Protein AF-A0A1M6QUA2-F1 (afdb_monomer)

Radius of gyration: 18.2 Å; Cα contacts (8 Å, |Δi|>4): 68; chains: 1; bounding box: 42×41×40 Å

Mean predicted aligned error: 11.61 Å

pLDDT: mean 76.33, std 17.47, range [40.66, 92.12]

Sequence (85 aa):
MPERAAPRLLTRAQLRCYLGGLDWSAVSQRIANGRIPGPLWGLAPTDPAARWDRRAVDRALDAASSIPASIEDDARSLDRALGLI

Foldseek 3Di:
DPDPPPPQKAFLCRVCVVVVNDDPVVVVVCCVVQLAPFFPPPDHNPDRPGIGGPVRRVVSPCVVVPPPPPPVVVVVVVCVVVVVD

Solvent-accessible surface area (backbone atoms only — not comparable to full-atom values): 5143 Å² total; per-residue (Å²): 128,85,78,78,72,70,73,57,62,29,43,69,69,51,46,26,54,70,70,74,60,49,54,67,67,60,52,50,49,34,33,74,69,66,49,26,68,67,31,49,93,82,41,52,83,84,41,92,84,24,31,31,52,47,68,56,36,50,54,29,45,53,64,71,58,68,66,75,94,50,75,77,55,54,59,57,55,51,43,62,75,68,61,81,117

Nearest PDB structures (foldseek):
  4lhf-assembly1_A  TM=5.609E-01  e=8.195E-01  Peduovirus P2

Structure (mmCIF, N/CA/C/O backbone):
data_AF-A0A1M6QUA2-F1
#
_entry.id   AF-A0A1M6QUA2-F1
#
loop_
_atom_site.group_PDB
_atom_site.id
_atom_site.type_symbol
_atom_site.label_atom_id
_atom_site.label_alt_id
_atom_site.label_comp_id
_atom_site.label_asym_id
_atom_site.label_entity_id
_atom_site.label_seq_id
_atom_site.pdbx_PDB_ins_code
_atom_site.Cartn_x
_atom_site.Cartn_y
_atom_site.Cartn_z
_atom_site.occupancy
_atom_site.B_iso_or_equiv
_atom_site.auth_seq_id
_atom_site.auth_comp_id
_atom_site.auth_asym_id
_atom_site.auth_atom_id
_atom_site.pdbx_PDB_model_num
ATOM 1 N N . MET A 1 1 ? -8.042 24.607 -16.644 1.00 40.66 1 MET A N 1
ATOM 2 C CA . MET A 1 1 ? -6.747 23.894 -16.581 1.00 40.66 1 MET A CA 1
ATOM 3 C C . MET A 1 1 ? -7.068 22.414 -16.513 1.00 40.66 1 MET A C 1
ATOM 5 O O . MET A 1 1 ? -7.824 22.074 -15.611 1.00 40.66 1 MET A O 1
ATOM 9 N N . PRO A 1 2 ? -6.631 21.556 -17.452 1.00 43.94 2 PRO A N 1
ATOM 10 C CA . PRO A 1 2 ? -6.920 20.133 -17.338 1.00 43.94 2 PRO A CA 1
ATOM 11 C C . PRO A 1 2 ? -6.275 19.626 -16.047 1.00 43.94 2 PRO A C 1
ATOM 13 O O . PRO A 1 2 ? -5.079 19.822 -15.819 1.00 43.94 2 PRO A O 1
ATOM 16 N N . GLU A 1 3 ? -7.096 19.060 -15.167 1.00 49.25 3 GLU A N 1
ATOM 17 C CA . GLU A 1 3 ? -6.659 18.415 -13.938 1.00 49.25 3 GLU A CA 1
ATOM 18 C C . GLU A 1 3 ? -5.620 17.357 -14.315 1.00 49.25 3 GLU A C 1
ATOM 20 O O . GLU A 1 3 ? -5.883 16.401 -15.047 1.00 49.25 3 GLU A O 1
ATOM 25 N N . ARG A 1 4 ? -4.374 17.564 -13.901 1.00 46.38 4 ARG A N 1
ATOM 26 C CA . ARG A 1 4 ? -3.310 16.597 -14.141 1.00 46.38 4 ARG A CA 1
ATOM 27 C C . ARG A 1 4 ? -3.593 15.430 -13.202 1.00 46.38 4 ARG A C 1
ATOM 29 O O . ARG A 1 4 ? -3.101 15.422 -12.078 1.00 46.38 4 ARG A O 1
ATOM 36 N N . ALA A 1 5 ? -4.472 14.519 -13.628 1.00 53.69 5 ALA A N 1
ATOM 37 C CA . ALA A 1 5 ? -4.907 13.369 -12.853 1.00 53.69 5 ALA A CA 1
ATOM 38 C C . ALA A 1 5 ? -3.658 12.676 -12.308 1.00 53.69 5 ALA A C 1
ATOM 40 O O . ALA A 1 5 ? -2.831 12.179 -13.078 1.00 53.69 5 ALA A O 1
ATOM 41 N N . ALA A 1 6 ? -3.475 12.733 -10.986 1.00 55.94 6 ALA A N 1
ATOM 42 C CA . ALA A 1 6 ? -2.315 12.137 -10.348 1.00 55.94 6 ALA A CA 1
ATOM 43 C C . ALA A 1 6 ? -2.200 10.674 -10.812 1.00 55.94 6 ALA A C 1
ATOM 45 O O . ALA A 1 6 ? -3.233 10.005 -10.946 1.00 55.94 6 ALA A O 1
ATOM 46 N N . PRO A 1 7 ? -0.985 10.173 -11.099 1.00 61.12 7 PRO A N 1
ATOM 47 C CA . PRO A 1 7 ? -0.815 8.823 -11.613 1.00 61.12 7 PRO A CA 1
ATOM 48 C C . PRO A 1 7 ? -1.505 7.838 -10.669 1.00 61.12 7 PRO A C 1
ATOM 50 O O . PRO A 1 7 ? -1.189 7.774 -9.482 1.00 61.12 7 PRO A O 1
ATOM 53 N N . ARG A 1 8 ? -2.491 7.101 -11.200 1.00 77.25 8 ARG A N 1
ATOM 54 C CA . ARG A 1 8 ? -3.278 6.125 -10.424 1.00 77.25 8 ARG A CA 1
ATOM 55 C C . ARG A 1 8 ? -2.395 5.009 -9.869 1.00 77.25 8 ARG A C 1
ATOM 57 O O . ARG A 1 8 ? -2.699 4.450 -8.823 1.00 77.25 8 ARG A O 1
ATOM 64 N N . LEU A 1 9 ? -1.302 4.720 -10.571 1.00 88.94 9 LEU A N 1
ATOM 65 C CA . LEU A 1 9 ? -0.360 3.660 -10.259 1.00 88.94 9 LEU A CA 1
ATOM 66 C C . LEU A 1 9 ? 0.927 4.247 -9.684 1.00 88.94 9 LEU A C 1
ATOM 68 O O . LEU A 1 9 ? 1.628 5.001 -10.357 1.00 88.94 9 LEU A O 1
ATOM 72 N N . LEU A 1 10 ? 1.243 3.859 -8.455 1.00 89.88 10 LEU A N 1
ATOM 73 C CA . LEU A 1 10 ? 2.458 4.236 -7.751 1.00 89.88 10 LEU A CA 1
ATOM 74 C C . LEU A 1 10 ? 3.529 3.167 -7.966 1.00 89.88 10 LEU A C 1
ATOM 76 O O . LEU A 1 10 ? 3.279 1.972 -7.805 1.00 89.88 10 LEU A O 1
ATOM 80 N N . THR A 1 11 ? 4.743 3.593 -8.304 1.00 91.25 11 THR A N 1
ATOM 81 C CA . THR A 1 11 ? 5.935 2.743 -8.196 1.00 91.25 11 THR A CA 1
ATOM 82 C C . THR A 1 11 ? 6.333 2.561 -6.733 1.00 91.25 11 THR A C 1
ATOM 84 O O . THR A 1 11 ? 5.889 3.300 -5.854 1.00 91.25 11 THR A O 1
ATOM 87 N N . ARG A 1 12 ? 7.256 1.632 -6.465 1.00 89.69 12 ARG A N 1
ATOM 88 C CA . ARG A 1 12 ? 7.822 1.423 -5.125 1.00 89.69 12 ARG A CA 1
ATOM 89 C C . ARG A 1 12 ? 8.366 2.713 -4.495 1.00 89.69 12 ARG A C 1
ATOM 91 O O . ARG A 1 12 ? 8.112 2.989 -3.326 1.00 89.69 12 ARG A O 1
ATOM 98 N N . ALA A 1 13 ? 9.107 3.507 -5.270 1.00 89.25 13 ALA A N 1
ATOM 99 C CA . ALA A 1 13 ? 9.675 4.771 -4.802 1.00 89.25 13 ALA A CA 1
ATOM 100 C C . ALA A 1 13 ? 8.580 5.807 -4.510 1.00 89.25 13 ALA A C 1
ATOM 102 O O . ALA A 1 13 ? 8.599 6.450 -3.465 1.00 89.25 13 ALA A O 1
ATOM 103 N N . GLN A 1 14 ? 7.586 5.910 -5.396 1.00 90.75 14 GLN A N 1
ATOM 104 C CA . GLN A 1 14 ? 6.464 6.829 -5.216 1.00 90.75 14 GLN A CA 1
ATOM 105 C C . GLN A 1 14 ? 5.603 6.453 -4.014 1.00 90.75 14 GLN A C 1
ATOM 107 O O . GLN A 1 14 ? 5.214 7.342 -3.271 1.00 90.75 14 GLN A O 1
ATOM 112 N N . LEU A 1 15 ? 5.354 5.162 -3.777 1.00 90.38 15 LEU A N 1
ATOM 113 C CA . LEU A 1 15 ? 4.615 4.691 -2.607 1.00 90.38 15 LEU A CA 1
ATOM 114 C C . LEU A 1 15 ? 5.323 5.083 -1.304 1.00 90.38 15 LEU A C 1
ATOM 116 O O . LEU A 1 15 ? 4.680 5.568 -0.380 1.00 90.38 15 LEU A O 1
ATOM 120 N N . ARG A 1 16 ? 6.650 4.926 -1.232 1.00 91.75 16 ARG A N 1
ATOM 121 C CA . ARG A 1 16 ? 7.429 5.357 -0.060 1.00 91.75 16 ARG A CA 1
ATOM 122 C C . ARG A 1 16 ? 7.296 6.854 0.187 1.0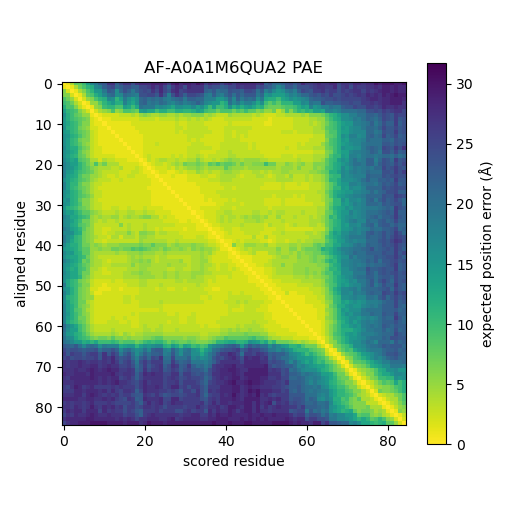0 91.75 16 ARG A C 1
ATOM 124 O O . ARG A 1 16 ? 6.997 7.254 1.308 1.00 91.75 16 ARG A O 1
ATOM 131 N N . CYS A 1 17 ? 7.480 7.668 -0.853 1.00 90.31 17 CYS A N 1
ATOM 132 C CA . CYS A 1 17 ? 7.291 9.115 -0.759 1.00 90.31 17 CYS A CA 1
ATOM 133 C C . CYS A 1 17 ? 5.858 9.465 -0.342 1.00 90.31 17 CYS A C 1
ATOM 135 O O . CYS A 1 17 ? 5.667 10.328 0.508 1.00 90.31 17 CYS A O 1
ATOM 137 N N . TYR A 1 18 ? 4.868 8.757 -0.887 1.00 88.88 18 TYR A N 1
ATOM 138 C CA . TYR A 1 18 ? 3.455 8.967 -0.592 1.00 88.88 18 TYR A CA 1
ATOM 139 C C . TYR A 1 18 ? 3.115 8.710 0.878 1.00 88.88 18 TYR A C 1
ATOM 141 O O . TYR A 1 18 ? 2.372 9.470 1.484 1.00 88.88 18 TYR A O 1
ATOM 149 N N . LEU A 1 19 ? 3.712 7.681 1.477 1.00 88.50 19 LEU A N 1
ATOM 150 C CA . LEU A 1 19 ? 3.491 7.308 2.875 1.00 88.50 19 LEU A CA 1
ATOM 151 C C . LEU A 1 19 ? 4.303 8.148 3.879 1.00 88.50 19 LEU A C 1
ATOM 153 O O . LEU A 1 19 ? 4.444 7.740 5.029 1.00 88.50 19 LEU A O 1
ATOM 157 N N . GLY A 1 20 ? 4.856 9.291 3.460 1.00 88.50 20 GLY A N 1
ATOM 158 C CA . GLY A 1 20 ? 5.652 10.171 4.320 1.00 88.50 20 GLY A CA 1
ATOM 159 C C . GLY A 1 20 ? 7.145 9.835 4.359 1.00 88.50 20 GLY A C 1
ATOM 160 O O . GLY A 1 20 ? 7.814 10.135 5.340 1.00 88.50 20 GLY A O 1
ATOM 161 N N . GLY A 1 21 ? 7.680 9.195 3.315 1.00 87.75 21 GLY A N 1
ATOM 162 C CA . GLY A 1 21 ? 9.114 8.906 3.201 1.00 87.75 21 GLY A CA 1
ATOM 163 C C . GLY A 1 21 ? 9.583 7.674 3.980 1.00 87.75 21 GLY A C 1
ATOM 164 O O . GLY A 1 21 ? 10.773 7.542 4.247 1.00 87.75 21 GLY A O 1
ATOM 165 N N . LEU A 1 22 ? 8.672 6.757 4.325 1.00 87.69 22 LEU A N 1
ATOM 166 C CA . LEU A 1 22 ? 8.996 5.550 5.091 1.00 87.69 22 LEU A CA 1
ATOM 167 C C . LEU A 1 22 ? 10.035 4.659 4.395 1.00 87.69 22 LEU A C 1
ATOM 169 O O . LEU A 1 22 ? 10.090 4.534 3.163 1.00 87.69 22 LEU A O 1
ATOM 173 N N . ASP A 1 23 ? 10.817 3.951 5.207 1.00 91.44 23 ASP A N 1
ATOM 174 C CA . ASP A 1 23 ? 11.682 2.879 4.733 1.00 91.44 23 ASP A CA 1
ATOM 175 C C . ASP A 1 23 ? 10.902 1.703 4.162 1.00 91.44 23 ASP A C 1
ATOM 177 O O . ASP A 1 23 ? 9.791 1.382 4.586 1.00 91.44 23 ASP A O 1
ATOM 181 N N . TRP A 1 24 ? 11.514 1.016 3.194 1.00 88.62 24 TRP A N 1
ATOM 182 C CA . TRP A 1 24 ? 10.856 -0.098 2.515 1.00 88.62 24 TRP A CA 1
ATOM 183 C C . TRP A 1 24 ? 10.487 -1.237 3.472 1.00 88.62 24 TRP A C 1
ATOM 185 O O . TRP A 1 24 ? 9.447 -1.859 3.291 1.00 88.62 24 TRP A O 1
ATOM 195 N N . SER A 1 25 ? 11.282 -1.467 4.521 1.00 89.62 25 SER A N 1
ATOM 196 C CA . SER A 1 25 ? 10.949 -2.441 5.568 1.00 89.62 25 SER A CA 1
ATOM 197 C C . SER A 1 25 ? 9.628 -2.090 6.264 1.00 89.62 25 SER A C 1
ATOM 199 O O . SER A 1 25 ? 8.742 -2.935 6.374 1.00 89.62 25 SER A O 1
ATOM 201 N N . ALA A 1 26 ? 9.434 -0.819 6.631 1.00 90.12 26 ALA A N 1
ATOM 202 C CA . ALA A 1 26 ? 8.191 -0.350 7.239 1.00 90.12 26 ALA A CA 1
ATOM 203 C C . ALA A 1 26 ? 7.000 -0.451 6.271 1.00 90.12 26 ALA A C 1
ATOM 205 O O . ALA A 1 26 ? 5.909 -0.858 6.671 1.00 90.12 26 ALA A O 1
ATOM 206 N N . VAL A 1 27 ? 7.203 -0.140 4.986 1.00 90.00 27 VAL A N 1
ATOM 207 C CA . VAL A 1 27 ? 6.163 -0.322 3.958 1.00 90.00 27 VAL A CA 1
ATOM 208 C C . VAL A 1 27 ? 5.808 -1.802 3.794 1.00 90.00 27 VAL A C 1
ATOM 210 O O . VAL A 1 27 ? 4.630 -2.151 3.795 1.00 90.00 27 VAL A O 1
ATOM 213 N N . SER A 1 28 ? 6.806 -2.684 3.733 1.00 90.56 28 SER A N 1
ATOM 214 C CA . SER A 1 28 ? 6.606 -4.129 3.619 1.00 90.56 28 SER A CA 1
ATOM 215 C C . SER A 1 28 ? 5.849 -4.698 4.818 1.00 90.56 28 SER A C 1
ATOM 217 O O . SER A 1 28 ? 4.964 -5.526 4.633 1.00 90.56 28 SER A O 1
ATOM 219 N N . GLN A 1 29 ? 6.140 -4.232 6.035 1.00 90.50 29 GLN A N 1
ATOM 220 C CA . GLN A 1 29 ? 5.389 -4.626 7.229 1.00 90.50 29 GLN A CA 1
ATOM 221 C C . GLN A 1 29 ? 3.934 -4.156 7.165 1.00 90.50 29 GLN A C 1
ATOM 223 O O . GLN A 1 29 ? 3.034 -4.908 7.518 1.00 90.50 29 GLN A O 1
ATOM 228 N N . ARG A 1 30 ? 3.667 -2.938 6.677 1.00 89.69 30 ARG A N 1
ATOM 229 C CA . ARG A 1 30 ? 2.286 -2.456 6.497 1.00 89.69 30 ARG A CA 1
ATOM 230 C C . ARG A 1 30 ? 1.511 -3.278 5.469 1.00 89.69 30 ARG A C 1
ATOM 232 O O . ARG A 1 30 ? 0.329 -3.520 5.691 1.00 89.69 30 ARG A O 1
ATOM 239 N N . ILE A 1 31 ? 2.168 -3.724 4.397 1.00 90.75 31 ILE A N 1
ATOM 240 C CA . ILE A 1 31 ? 1.572 -4.632 3.407 1.00 90.75 31 ILE A CA 1
ATOM 241 C C . ILE A 1 31 ? 1.296 -6.003 4.039 1.00 90.75 31 ILE A C 1
ATOM 243 O O . ILE A 1 31 ? 0.179 -6.502 3.950 1.00 90.75 31 ILE A O 1
ATOM 247 N N . ALA A 1 32 ? 2.280 -6.587 4.732 1.00 89.38 32 ALA A N 1
ATOM 248 C CA . ALA A 1 32 ? 2.143 -7.892 5.385 1.00 89.38 32 ALA A CA 1
ATOM 249 C C . ALA A 1 32 ? 1.053 -7.903 6.470 1.00 89.38 32 ALA A C 1
ATOM 251 O O . ALA A 1 32 ? 0.306 -8.868 6.591 1.00 89.38 32 ALA A O 1
ATOM 252 N N . ASN A 1 33 ? 0.918 -6.802 7.211 1.00 87.00 33 ASN A N 1
ATOM 253 C CA . ASN A 1 33 ? -0.099 -6.625 8.247 1.00 87.00 33 ASN A CA 1
ATOM 254 C C . ASN A 1 33 ? -1.469 -6.199 7.683 1.00 87.00 33 ASN A C 1
ATOM 256 O O . ASN A 1 33 ? -2.357 -5.846 8.456 1.00 87.00 33 ASN A O 1
ATOM 260 N N . GLY A 1 34 ? -1.632 -6.145 6.356 1.00 85.81 34 GLY A N 1
ATOM 261 C CA . GLY A 1 34 ? -2.893 -5.789 5.698 1.00 85.81 34 GLY A CA 1
ATOM 262 C C . GLY A 1 34 ? -3.323 -4.327 5.861 1.00 85.81 34 GLY A C 1
ATOM 263 O O . GLY A 1 34 ? -4.446 -3.982 5.507 1.00 85.81 34 GLY A O 1
ATOM 264 N N . ARG A 1 35 ? -2.452 -3.446 6.372 1.00 86.19 35 ARG A N 1
ATOM 265 C CA . ARG A 1 35 ? -2.752 -2.009 6.524 1.00 86.19 35 ARG A CA 1
ATOM 266 C C . ARG A 1 35 ? -2.710 -1.248 5.205 1.00 86.19 35 ARG A C 1
ATOM 268 O O . ARG A 1 35 ? -3.257 -0.158 5.109 1.00 86.19 35 ARG A O 1
ATOM 275 N N . ILE A 1 36 ? -1.997 -1.781 4.219 1.00 90.50 36 ILE A N 1
ATOM 276 C CA . ILE A 1 36 ? -1.884 -1.237 2.866 1.00 90.50 36 ILE A CA 1
ATOM 277 C C . ILE A 1 36 ? -2.011 -2.420 1.901 1.00 90.50 36 ILE A C 1
ATOM 279 O O . ILE A 1 36 ? -1.467 -3.486 2.196 1.00 90.50 36 ILE A O 1
ATOM 283 N N . PRO A 1 37 ? -2.701 -2.276 0.758 1.00 89.50 37 PRO A N 1
ATOM 284 C CA . PRO A 1 37 ? -2.803 -3.347 -0.222 1.00 89.50 37 PRO A CA 1
ATOM 285 C C . PRO A 1 37 ? -1.435 -3.744 -0.790 1.00 89.50 37 PRO A C 1
ATOM 287 O O . PRO A 1 37 ? -0.515 -2.930 -0.919 1.00 89.50 37 PRO A O 1
ATOM 290 N N . GLY A 1 38 ? -1.325 -5.012 -1.183 1.00 90.31 38 GLY A N 1
ATOM 291 C CA . GLY A 1 38 ? -0.213 -5.493 -1.993 1.00 90.31 38 GLY A CA 1
ATOM 292 C C . GLY A 1 38 ? -0.192 -4.860 -3.392 1.00 90.31 38 GLY A C 1
ATOM 293 O O . GLY A 1 38 ? -1.147 -4.187 -3.796 1.00 90.31 38 GLY A O 1
ATOM 294 N N . PRO A 1 39 ? 0.903 -5.050 -4.139 1.00 90.75 39 PRO A N 1
ATOM 295 C CA . PRO A 1 39 ? 0.982 -4.593 -5.519 1.00 90.75 39 PRO A CA 1
ATOM 296 C C . PRO A 1 39 ? -0.047 -5.305 -6.408 1.00 90.75 39 PRO A C 1
ATOM 298 O O . PRO A 1 39 ? -0.497 -6.420 -6.142 1.00 90.75 39 PRO A O 1
ATOM 301 N N . LEU A 1 40 ? -0.410 -4.633 -7.494 1.00 88.38 40 LEU A N 1
ATOM 302 C CA . LEU A 1 40 ? -1.320 -5.129 -8.512 1.00 88.38 40 LEU A CA 1
ATOM 303 C C . LEU A 1 40 ? -0.714 -6.301 -9.293 1.00 88.38 40 LEU A C 1
ATOM 305 O O . LEU A 1 40 ? 0.491 -6.555 -9.261 1.00 88.38 40 LEU A O 1
ATOM 309 N N . TRP A 1 41 ? -1.588 -6.988 -10.031 1.00 87.75 41 TRP A N 1
ATOM 310 C CA . TRP A 1 41 ? -1.247 -8.095 -10.933 1.00 87.75 41 TRP A CA 1
ATOM 311 C C . TRP A 1 41 ? -0.609 -9.312 -10.247 1.00 87.75 41 TRP A C 1
ATOM 313 O O . TRP A 1 41 ? 0.059 -10.102 -10.903 1.00 87.75 41 TRP A O 1
ATOM 323 N N . GLY A 1 42 ? -0.816 -9.474 -8.935 1.00 83.69 42 GLY A N 1
ATOM 324 C CA . GLY A 1 42 ? -0.278 -10.609 -8.178 1.00 83.69 42 GLY A CA 1
ATOM 325 C C . GLY A 1 42 ? 1.250 -10.624 -8.091 1.00 83.69 42 GLY A C 1
ATOM 326 O O . GLY A 1 42 ? 1.833 -11.664 -7.796 1.00 83.69 42 GLY A O 1
ATOM 327 N N . LEU A 1 43 ? 1.903 -9.490 -8.367 1.00 88.19 43 LEU A N 1
ATOM 328 C CA . LEU A 1 43 ? 3.357 -9.377 -8.327 1.00 88.19 43 LEU A CA 1
ATOM 329 C C . LEU A 1 43 ? 3.881 -9.376 -6.887 1.00 88.19 43 LEU A C 1
ATOM 331 O O . LEU A 1 43 ? 3.174 -9.049 -5.935 1.00 88.19 43 LEU A O 1
ATOM 335 N N . ALA A 1 44 ? 5.160 -9.703 -6.718 1.00 86.38 44 ALA A N 1
ATOM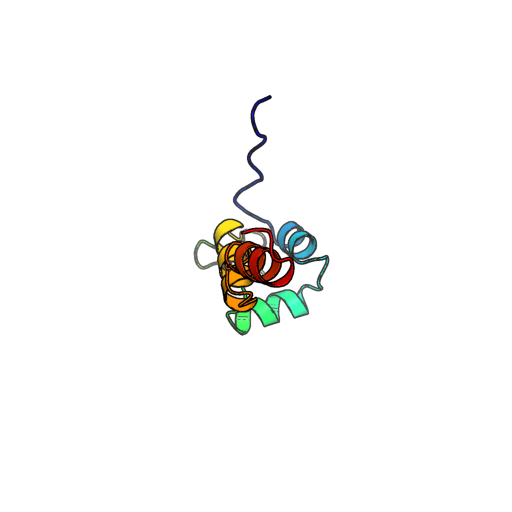 336 C CA . ALA A 1 44 ? 5.820 -9.542 -5.429 1.00 86.38 44 ALA A CA 1
ATOM 337 C C . ALA A 1 44 ? 6.106 -8.048 -5.153 1.00 86.38 44 ALA A C 1
ATOM 339 O O . ALA A 1 44 ? 6.472 -7.322 -6.075 1.00 86.38 44 ALA A O 1
ATOM 340 N N . PRO A 1 45 ? 6.039 -7.559 -3.897 1.00 84.62 45 PRO A N 1
ATOM 341 C CA . PRO A 1 45 ? 6.391 -6.172 -3.551 1.00 84.62 45 PRO A CA 1
ATOM 342 C C . PRO A 1 45 ? 7.830 -5.773 -3.924 1.00 84.62 45 PRO A C 1
ATOM 344 O O . PRO A 1 45 ? 8.147 -4.591 -4.053 1.00 84.62 45 PRO A O 1
ATOM 347 N N . THR A 1 46 ? 8.717 -6.758 -4.055 1.00 85.25 46 THR A N 1
ATOM 348 C CA . THR A 1 46 ? 10.117 -6.596 -4.460 1.00 85.25 46 THR A CA 1
ATOM 349 C C . THR A 1 46 ? 10.312 -6.539 -5.974 1.00 85.25 46 THR A C 1
ATOM 351 O O . THR A 1 46 ? 11.400 -6.171 -6.414 1.00 85.25 46 THR A O 1
ATOM 354 N N . ASP A 1 47 ? 9.290 -6.871 -6.764 1.00 88.56 47 ASP A N 1
ATOM 355 C CA . ASP A 1 47 ? 9.368 -6.876 -8.219 1.00 88.56 47 ASP A CA 1
ATOM 356 C C . ASP A 1 47 ? 9.486 -5.432 -8.757 1.00 88.56 47 ASP A C 1
ATOM 358 O O . ASP A 1 47 ? 8.723 -4.550 -8.348 1.00 88.56 47 ASP A O 1
ATOM 362 N N . PRO A 1 48 ? 10.422 -5.129 -9.675 1.00 85.69 48 PRO A N 1
ATOM 363 C CA . PRO A 1 48 ? 10.537 -3.796 -10.274 1.00 85.69 48 PRO A CA 1
ATOM 364 C C . PRO A 1 48 ? 9.284 -3.363 -11.064 1.00 85.69 48 PRO A C 1
ATOM 366 O O . PRO A 1 48 ? 9.005 -2.160 -11.188 1.00 85.69 48 PRO A 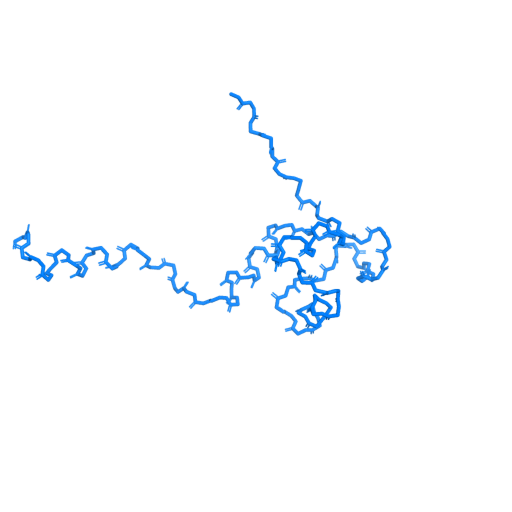O 1
ATOM 369 N N . ALA A 1 49 ? 8.501 -4.315 -11.574 1.00 87.44 49 ALA A N 1
ATOM 370 C CA . ALA A 1 49 ? 7.224 -4.080 -12.238 1.00 87.44 49 ALA A CA 1
ATOM 371 C C . ALA A 1 49 ? 6.053 -3.908 -11.254 1.00 87.44 49 ALA A C 1
ATOM 373 O O . ALA A 1 49 ? 4.972 -3.507 -11.683 1.00 87.44 49 ALA A O 1
ATOM 374 N N . ALA A 1 50 ? 6.254 -4.121 -9.947 1.00 89.31 50 ALA A N 1
ATOM 375 C CA . ALA A 1 50 ? 5.217 -3.935 -8.938 1.00 89.31 50 ALA A CA 1
ATOM 376 C C . ALA A 1 50 ? 4.666 -2.501 -8.956 1.00 89.31 50 ALA A C 1
ATOM 378 O O . ALA A 1 50 ? 5.411 -1.508 -8.945 1.00 89.31 50 ALA A O 1
ATOM 379 N N . ARG A 1 51 ? 3.337 -2.388 -8.999 1.00 91.88 51 ARG A N 1
ATOM 380 C CA . ARG A 1 51 ? 2.607 -1.116 -8.967 1.00 91.88 51 ARG A CA 1
ATOM 381 C C . ARG A 1 51 ? 1.514 -1.175 -7.919 1.00 91.88 51 ARG A C 1
ATOM 383 O O . ARG A 1 51 ? 0.880 -2.208 -7.767 1.00 91.88 51 ARG A O 1
ATOM 390 N N . TRP A 1 52 ? 1.268 -0.065 -7.237 1.00 92.12 52 TRP A N 1
ATOM 391 C CA . TRP A 1 52 ? 0.195 0.056 -6.252 1.00 92.12 52 TRP A CA 1
ATOM 392 C C . TRP A 1 52 ? -0.871 1.012 -6.754 1.00 92.12 52 TRP A C 1
ATOM 394 O O . TRP A 1 52 ? -0.548 2.083 -7.262 1.00 92.12 52 TRP A O 1
ATOM 404 N N . ASP A 1 53 ? -2.137 0.639 -6.597 1.00 90.88 53 ASP A N 1
ATOM 405 C CA . ASP A 1 53 ? -3.233 1.560 -6.872 1.00 90.88 53 ASP A CA 1
ATOM 406 C C . ASP A 1 53 ? -3.353 2.576 -5.732 1.00 90.88 53 ASP A C 1
ATOM 408 O O . ASP A 1 53 ? -3.575 2.211 -4.576 1.00 90.88 53 ASP A O 1
ATOM 412 N N . ARG A 1 54 ? -3.215 3.862 -6.059 1.00 89.00 54 ARG A N 1
ATOM 413 C CA . ARG A 1 54 ? -3.269 4.942 -5.072 1.00 89.00 54 ARG A CA 1
ATOM 414 C C . ARG A 1 54 ? -4.601 4.970 -4.320 1.00 89.00 54 ARG A C 1
ATOM 416 O O . ARG A 1 54 ? -4.589 5.134 -3.109 1.00 89.00 54 ARG A O 1
ATOM 423 N N . ARG A 1 55 ? -5.737 4.776 -5.003 1.00 87.88 55 ARG A N 1
ATOM 424 C CA . ARG A 1 55 ? -7.062 4.815 -4.358 1.00 87.88 55 ARG A CA 1
ATOM 425 C C . ARG A 1 55 ? -7.259 3.645 -3.403 1.00 87.88 55 ARG A C 1
ATOM 427 O O . ARG A 1 55 ? -7.927 3.790 -2.388 1.00 87.88 55 ARG A O 1
ATOM 434 N N . ALA A 1 56 ? -6.721 2.475 -3.730 1.00 88.38 56 ALA A N 1
ATOM 435 C CA . ALA A 1 56 ? -6.733 1.330 -2.832 1.00 88.38 56 ALA A CA 1
ATOM 436 C C . ALA A 1 56 ? -5.868 1.590 -1.591 1.00 88.38 56 ALA A C 1
ATOM 438 O O . ALA A 1 56 ? -6.277 1.234 -0.490 1.00 88.38 56 ALA A O 1
ATOM 439 N N . VAL A 1 57 ?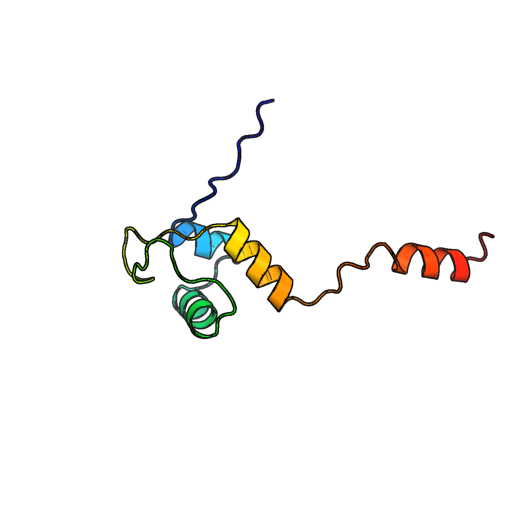 -4.710 2.238 -1.762 1.00 88.94 57 VAL A N 1
ATOM 440 C CA . VAL A 1 57 ? -3.861 2.660 -0.640 1.00 88.94 57 VAL A CA 1
ATOM 441 C C . VAL A 1 57 ? -4.577 3.692 0.230 1.00 88.94 57 VAL A C 1
ATOM 443 O O . VAL A 1 57 ? -4.634 3.488 1.435 1.00 88.94 57 VAL A O 1
ATOM 446 N N . ASP A 1 58 ? -5.182 4.726 -0.359 1.00 87.00 58 ASP A N 1
ATOM 447 C CA . ASP A 1 58 ? -5.953 5.742 0.374 1.00 87.00 58 ASP A CA 1
ATOM 448 C C . ASP A 1 58 ? -7.101 5.109 1.161 1.00 87.00 58 ASP A C 1
ATOM 450 O O . ASP A 1 58 ? -7.170 5.277 2.371 1.00 87.00 58 ASP A O 1
ATOM 454 N N . ARG A 1 59 ? -7.919 4.259 0.525 1.00 85.75 59 ARG A N 1
ATOM 455 C CA . ARG A 1 59 ? -9.007 3.554 1.223 1.00 85.75 59 ARG A CA 1
ATOM 456 C C . ARG A 1 59 ? -8.515 2.689 2.383 1.00 85.75 59 ARG A C 1
ATOM 458 O O . ARG A 1 59 ? -9.200 2.583 3.395 1.00 85.75 59 ARG A O 1
ATOM 465 N N . ALA A 1 60 ? -7.359 2.042 2.238 1.00 87.75 60 ALA A N 1
ATOM 466 C CA . ALA A 1 60 ? -6.781 1.237 3.308 1.00 87.75 60 ALA A CA 1
ATOM 467 C C . ALA A 1 60 ? -6.253 2.108 4.458 1.00 87.75 60 ALA A C 1
ATOM 469 O O . ALA A 1 60 ? -6.426 1.750 5.622 1.00 87.75 60 ALA A O 1
ATOM 470 N N . LEU A 1 61 ? -5.662 3.265 4.144 1.00 86.25 61 LEU A N 1
ATOM 471 C CA . LEU A 1 61 ? -5.241 4.250 5.139 1.00 86.25 61 LEU A CA 1
ATOM 472 C C . LEU A 1 61 ? -6.443 4.862 5.864 1.00 86.25 61 LEU A C 1
ATOM 474 O O . LEU A 1 61 ? -6.405 4.935 7.087 1.00 86.25 61 LEU A O 1
ATOM 478 N N . ASP A 1 62 ? -7.514 5.214 5.151 1.00 84.56 62 ASP A N 1
ATOM 479 C CA . ASP A 1 62 ? -8.760 5.731 5.729 1.00 84.56 62 ASP A CA 1
ATOM 480 C C . ASP A 1 62 ? -9.388 4.709 6.687 1.00 84.56 62 ASP A C 1
ATOM 482 O O . ASP A 1 62 ? -9.702 5.027 7.835 1.00 84.56 62 ASP A O 1
ATOM 486 N N . ALA A 1 63 ? -9.489 3.446 6.255 1.00 80.88 63 ALA A N 1
ATOM 487 C CA . ALA A 1 63 ? -9.991 2.357 7.092 1.00 80.88 63 ALA A CA 1
ATOM 488 C C . ALA A 1 63 ? -9.120 2.140 8.342 1.00 80.88 63 ALA A C 1
ATOM 490 O O . ALA A 1 63 ? -9.638 1.971 9.447 1.00 80.88 63 ALA A O 1
ATOM 491 N N . ALA A 1 64 ? -7.793 2.181 8.182 1.00 75.62 64 ALA A N 1
ATOM 492 C CA . ALA A 1 64 ? -6.851 2.048 9.289 1.00 75.62 64 ALA A CA 1
ATOM 493 C C . ALA A 1 64 ? -6.842 3.267 10.223 1.00 75.62 64 ALA A C 1
ATOM 495 O O . ALA A 1 64 ? -6.493 3.124 11.394 1.00 75.62 64 ALA A O 1
ATOM 496 N N . SER A 1 65 ? -7.196 4.452 9.718 1.00 69.81 65 SER A N 1
ATOM 497 C CA . SER A 1 65 ? -7.169 5.687 10.491 1.00 69.81 65 SER A CA 1
ATOM 498 C C . SER A 1 65 ? -8.376 5.828 11.408 1.00 69.81 65 SER A C 1
ATOM 500 O O . SER A 1 65 ? -8.235 6.541 12.395 1.00 69.81 65 SER A O 1
ATOM 502 N N . SER A 1 66 ? -9.521 5.189 11.105 1.00 52.06 66 SER A N 1
ATOM 503 C CA . SER A 1 66 ? -10.768 5.247 11.899 1.00 52.06 66 SER A CA 1
ATOM 504 C C . SER A 1 66 ? -10.982 6.599 12.596 1.00 52.06 66 SER A C 1
ATOM 506 O O . SER A 1 66 ? -11.334 6.666 13.770 1.00 52.06 66 SER A O 1
ATOM 508 N N . ILE A 1 67 ? -10.752 7.694 11.865 1.00 49.41 67 ILE A N 1
ATOM 509 C CA . ILE A 1 67 ? -11.346 8.977 12.209 1.00 49.41 67 ILE A CA 1
ATOM 510 C C . ILE A 1 67 ? -12.738 8.845 11.603 1.00 49.41 67 ILE A C 1
ATOM 512 O O . ILE A 1 67 ? -12.831 8.768 10.374 1.00 49.41 67 ILE A O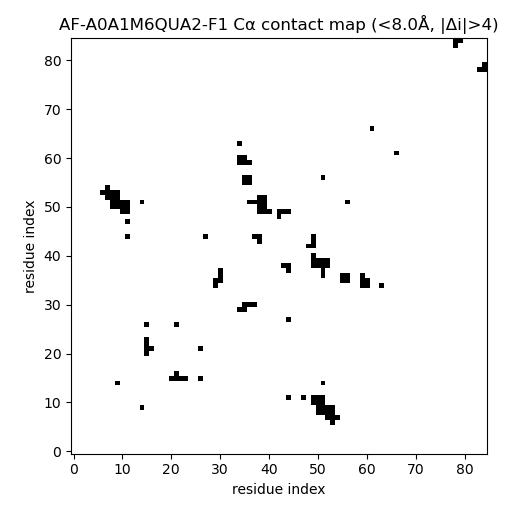 1
ATOM 516 N N . PRO A 1 68 ? -13.806 8.683 12.406 1.00 46.62 68 PRO A N 1
ATOM 517 C CA . PRO A 1 68 ? -15.147 8.649 11.851 1.00 46.62 68 PRO A CA 1
ATOM 518 C C . PRO A 1 68 ? -15.303 9.895 10.985 1.00 46.62 68 PRO A C 1
ATOM 520 O O . PRO A 1 68 ? -14.966 10.999 11.412 1.00 46.62 68 PRO A O 1
ATOM 523 N N . ALA A 1 69 ? -15.747 9.705 9.746 1.00 47.22 69 ALA A N 1
ATOM 524 C CA . ALA A 1 69 ? -15.998 10.766 8.780 1.00 47.22 69 ALA A CA 1
ATOM 525 C C . ALA A 1 69 ? -17.221 11.619 9.194 1.00 47.22 69 ALA A C 1
ATOM 527 O O . ALA A 1 69 ? -18.159 11.789 8.428 1.00 47.22 69 A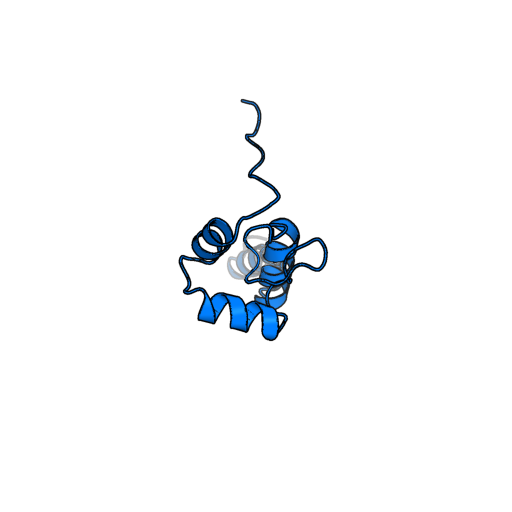LA A O 1
ATOM 528 N N . SER A 1 70 ? -17.209 12.137 10.423 1.00 42.41 70 SER A N 1
ATOM 529 C CA . SER A 1 70 ? -18.212 12.999 11.045 1.00 42.41 70 SER A CA 1
ATOM 530 C C . SER A 1 70 ? -17.565 14.319 11.462 1.00 42.41 70 SER A C 1
ATOM 532 O O . SER A 1 70 ? -17.761 14.793 12.571 1.00 42.41 70 SER A O 1
ATOM 534 N N . ILE A 1 71 ? -16.802 14.959 10.571 1.00 50.78 71 ILE A N 1
ATOM 535 C CA . ILE A 1 71 ? -16.473 16.386 10.767 1.00 50.78 71 ILE A CA 1
ATOM 536 C C . ILE A 1 71 ? -17.714 17.268 10.488 1.00 50.78 71 ILE A C 1
ATOM 538 O O . ILE A 1 71 ? -17.750 18.430 10.873 1.00 50.78 71 ILE A O 1
ATOM 542 N N . GLU A 1 72 ? -18.785 16.712 9.906 1.00 47.47 72 GLU A N 1
ATOM 543 C CA . GLU A 1 72 ? -20.080 17.402 9.772 1.00 47.47 72 GLU A CA 1
ATOM 544 C C . GLU A 1 72 ? -20.957 17.369 11.040 1.00 47.47 72 GLU A C 1
ATOM 546 O O . GLU A 1 72 ? -21.886 18.169 11.140 1.00 47.47 72 GLU A O 1
ATOM 551 N N . ASP A 1 73 ? -20.667 16.517 12.032 1.00 45.88 73 ASP A N 1
ATOM 552 C CA . ASP A 1 73 ? -21.471 16.452 13.269 1.00 45.88 73 ASP A CA 1
ATOM 553 C C . ASP A 1 73 ? -20.944 17.402 14.365 1.00 45.88 73 ASP A C 1
ATOM 555 O O . ASP A 1 73 ? -21.718 17.994 15.120 1.00 45.88 73 ASP A O 1
ATOM 559 N N . ASP A 1 74 ? -19.633 17.669 14.381 1.00 46.38 74 ASP A N 1
ATOM 560 C CA . ASP A 1 74 ? -19.007 18.578 15.354 1.00 46.38 74 ASP A CA 1
ATOM 561 C C . ASP A 1 74 ? -19.403 20.053 15.142 1.00 46.38 74 ASP A C 1
ATOM 563 O O . ASP A 1 74 ? -19.512 20.823 16.099 1.00 46.38 74 ASP A O 1
ATOM 567 N N . ALA A 1 75 ? -19.729 20.443 13.903 1.00 51.72 75 ALA A N 1
ATOM 568 C CA . ALA A 1 75 ? -20.236 21.784 13.605 1.00 51.72 75 ALA A CA 1
ATOM 569 C C . ALA A 1 75 ? -21.585 22.062 14.298 1.00 51.72 75 ALA A C 1
ATOM 571 O O . ALA A 1 75 ? -21.826 23.176 14.759 1.00 51.72 75 ALA A O 1
ATOM 572 N N . ARG A 1 76 ? -22.448 21.044 14.438 1.00 49.88 76 ARG A N 1
ATOM 573 C CA . ARG A 1 76 ? -23.745 21.171 15.128 1.00 49.88 76 ARG A CA 1
ATOM 574 C C . ARG A 1 76 ? -23.611 21.204 16.648 1.00 49.88 76 ARG A C 1
ATOM 576 O O . ARG A 1 76 ? -24.431 21.830 17.319 1.00 49.88 76 ARG A O 1
ATOM 583 N N . SER A 1 77 ? -22.594 20.539 17.192 1.00 51.06 77 SER A N 1
ATOM 584 C CA . SER A 1 77 ? -22.330 20.524 18.634 1.00 51.06 77 SER A C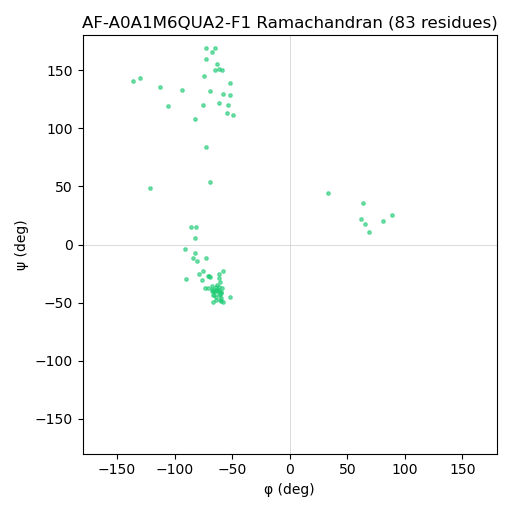A 1
ATOM 585 C C . SER A 1 77 ? -21.756 21.864 19.117 1.00 51.06 77 SER A C 1
ATOM 587 O O . SER A 1 77 ? -22.162 22.369 20.167 1.00 51.06 77 SER A O 1
ATOM 589 N N . LEU A 1 78 ? -20.900 22.505 18.309 1.00 57.25 78 LEU A N 1
ATOM 590 C CA . LEU A 1 78 ? -20.381 23.847 18.590 1.00 57.25 78 LEU A CA 1
ATOM 591 C C . LEU A 1 78 ? -21.473 24.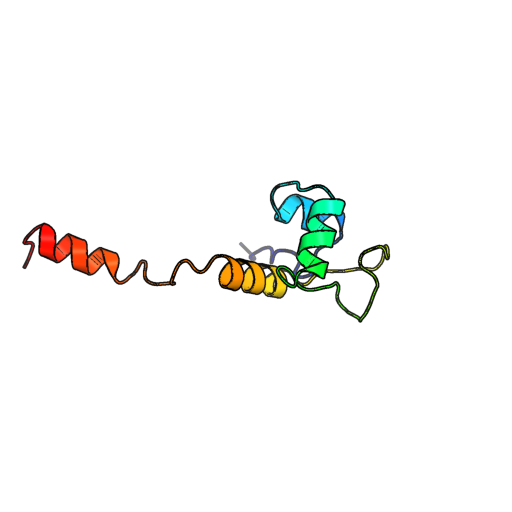930 18.501 1.00 57.25 78 LEU A C 1
ATOM 593 O O . LEU A 1 78 ? -21.526 25.814 19.353 1.00 57.25 78 LEU A O 1
ATOM 597 N N . ASP A 1 79 ? -22.377 24.829 17.523 1.00 56.56 79 ASP A N 1
ATOM 598 C CA . ASP A 1 79 ? -23.491 25.773 17.335 1.00 56.56 79 ASP A CA 1
ATOM 599 C C . ASP A 1 79 ? -24.475 25.760 18.525 1.00 56.56 79 ASP A C 1
ATOM 601 O O . ASP A 1 79 ? -24.883 26.812 19.024 1.00 56.56 79 ASP A O 1
ATOM 605 N N . ARG A 1 80 ? -24.751 24.571 19.089 1.00 55.97 80 ARG A N 1
ATOM 606 C CA . ARG A 1 80 ? -25.516 24.431 20.343 1.00 55.97 80 ARG A CA 1
ATOM 607 C C . ARG A 1 80 ? -24.784 24.974 21.569 1.00 55.97 80 ARG A C 1
ATOM 609 O O . ARG A 1 80 ? -25.430 25.542 22.444 1.00 55.97 80 ARG A O 1
ATOM 616 N N . ALA A 1 81 ? -23.469 24.780 21.664 1.00 57.91 81 ALA A N 1
ATOM 617 C CA . ALA A 1 81 ? -22.678 25.261 22.799 1.00 57.91 81 ALA A CA 1
ATOM 618 C C . ALA A 1 81 ? -22.529 26.795 22.810 1.00 57.91 81 ALA A C 1
ATOM 620 O O . ALA A 1 81 ? -22.381 27.388 23.877 1.00 57.91 81 ALA A O 1
ATOM 621 N N . LEU A 1 82 ? -22.596 27.430 21.636 1.00 66.69 82 LEU A N 1
ATOM 622 C CA . LEU A 1 82 ? -22.533 28.884 21.458 1.00 66.69 82 LEU A CA 1
ATOM 623 C C . LEU A 1 82 ? -23.909 29.575 21.474 1.00 66.69 82 LEU A C 1
ATOM 625 O O . LEU A 1 82 ? -23.957 30.802 21.435 1.00 66.69 82 LEU A O 1
ATOM 629 N N . GLY A 1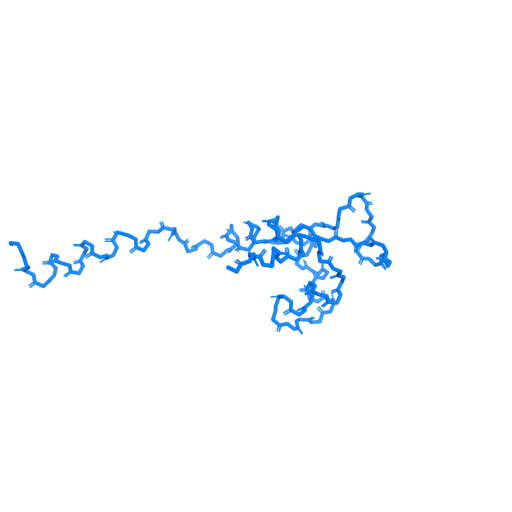 83 ? -25.010 28.819 21.565 1.00 54.22 83 GLY A N 1
ATOM 630 C CA . GLY A 1 83 ? -26.360 29.370 21.726 1.00 54.22 83 GLY A CA 1
ATOM 631 C C . GLY A 1 83 ? -26.834 30.228 20.549 1.00 54.22 83 GLY A C 1
ATOM 632 O O . GLY A 1 83 ? -27.508 31.231 20.763 1.00 54.22 83 GLY A O 1
ATOM 633 N N . LEU A 1 84 ? -26.460 29.869 19.317 1.00 60.44 84 LEU A N 1
ATOM 634 C CA . LEU A 1 84 ? -26.813 30.619 18.100 1.00 60.44 84 LEU A CA 1
ATOM 635 C C . LEU A 1 84 ? -28.187 30.237 17.502 1.00 60.44 84 LEU A C 1
ATOM 637 O O . LEU A 1 84 ? -28.496 30.630 16.375 1.00 60.44 84 LEU A O 1
ATOM 641 N N . ILE A 1 85 ? -29.028 29.535 18.273 1.00 53.94 85 ILE A N 1
ATOM 642 C CA . ILE A 1 85 ? -30.432 29.207 17.962 1.00 53.94 85 ILE A CA 1
ATOM 643 C C . ILE A 1 85 ? -31.335 29.482 19.159 1.00 53.94 85 ILE A C 1
ATOM 645 O O . ILE A 1 85 ? -30.969 29.044 20.274 1.00 53.94 85 ILE A O 1
#

Secondary structure (DSSP, 8-state):
-------SEE-HHHHHHHTTS--HHHHHHHHHTTSSPPPGGG--TT-TT--EEHHHHHHHHHHHH---S-HHHHHHHHHHHTT--

Organism: NCBI:txid198092